Protein AF-A0A954RUK2-F1 (afdb_monomer)

Sequence (134 aa):
MANSQADAALAVLARRFAQWRSTRVRGERIPTSLWSEAAVLARELGVCRVAQVLRLDYYKLKRLAAEARPPRSNASQEPSSPSPHFIELPPPSAPSRQQVVVELENAIGDKLRIQVSGQTLDVESLAAKFWGRE

Solvent-accessible surface area (backbone atoms only — not comparable to full-atom values): 8624 Å² total; per-residue (Å²): 118,71,68,60,58,55,49,52,49,48,54,53,50,38,51,53,52,50,53,49,66,72,72,53,61,92,86,64,74,82,56,67,67,62,51,52,56,49,19,56,50,19,71,77,69,34,48,68,57,46,20,62,73,60,72,48,62,53,68,63,45,48,49,47,35,60,65,71,45,76,79,71,92,68,79,94,79,78,91,70,75,76,75,83,78,83,75,90,70,77,77,80,83,66,78,82,64,56,66,49,73,50,77,48,73,49,99,88,68,55,74,48,77,48,80,44,69,75,67,92,75,66,62,65,66,52,48,52,56,65,73,64,68,125

Mean predicted aligned error: 17.79 Å

Nearest PDB structures (foldseek):
  8yt8-assembly1_B  TM=3.433E-01  e=2.500E+00  Mus musculus
  9c3c-assembly1_b  TM=3.374E-01  e=2.823E+00  Oryctolagus cuniculus
  4oy2-assembly1_A  TM=2.255E-01  e=6.218E+00  Saccharomyces cerevisiae S288C

Secondary structure (DSSP, 8-state):
-HHHHHHHHHHHHHHHHHHHHHHSPTTPPPPHHHHHHHHHHHHHH-HHHHHHHHT--HHHHHHHHHHTSPPPS--S------------PPPP------EEEEEEE-TT--EEEEEEESS---HHHHHHHHHT--

Foldseek 3Di:
DVVVVLVVLLVVLLVVLVVCVVPDDPPDDDDPVSLLSLLVSCVVVNLVVSCVSNVHDSVSSVVSVVVPPPPPPDDDDDPPPPPPDDDDDDDPPPPPQPWDWDWDADPVGDIDIDIDTPDDDDVVVVVCVVVPDD

pLDDT: mean 80.15, std 15.52, range [38.06, 95.75]

Radius of gyration: 27.79 Å; Cα contacts (8 Å, |Δi|>4): 89; chains: 1; bounding box: 66×50×53 Å

Structure (mmCIF, N/CA/C/O backbone):
data_AF-A0A954RUK2-F1
#
_entry.id   AF-A0A954RUK2-F1
#
loop_
_atom_site.group_PDB
_atom_site.id
_atom_site.type_symbol
_atom_site.label_atom_id
_atom_site.label_alt_id
_atom_site.label_comp_id
_atom_site.label_asym_id
_atom_site.label_entity_id
_atom_site.label_seq_id
_atom_site.pdbx_PDB_ins_code
_atom_site.Cartn_x
_atom_site.Cartn_y
_atom_site.Cartn_z
_atom_site.occupancy
_atom_site.B_iso_or_equiv
_atom_site.auth_seq_id
_atom_site.auth_comp_id
_atom_site.auth_asym_id
_atom_site.auth_atom_id
_atom_site.pdbx_PDB_model_num
ATOM 1 N N . MET A 1 1 ? -15.311 5.493 -7.190 1.00 51.75 1 MET A N 1
ATOM 2 C CA . MET A 1 1 ? -15.027 5.386 -8.641 1.00 51.75 1 MET A CA 1
ATOM 3 C C . MET A 1 1 ? -13.539 5.555 -8.981 1.00 51.75 1 MET A C 1
ATOM 5 O O . MET A 1 1 ? -13.075 4.851 -9.863 1.00 51.75 1 MET A O 1
ATOM 9 N N . ALA A 1 2 ? -12.759 6.381 -8.265 1.00 59.97 2 ALA A N 1
ATOM 10 C CA . ALA A 1 2 ? -11.322 6.574 -8.543 1.00 59.97 2 ALA A CA 1
ATOM 11 C C . ALA A 1 2 ? -10.452 5.297 -8.447 1.00 59.97 2 ALA A C 1
ATOM 13 O O . ALA A 1 2 ? -9.530 5.113 -9.236 1.00 59.97 2 ALA A O 1
ATOM 14 N N . ASN A 1 3 ? -10.779 4.375 -7.534 1.00 65.38 3 ASN A N 1
ATOM 15 C CA . ASN A 1 3 ? -9.957 3.180 -7.307 1.00 65.38 3 ASN A CA 1
ATOM 16 C C . ASN A 1 3 ? -9.997 2.178 -8.480 1.00 65.38 3 ASN A C 1
ATOM 18 O O . ASN A 1 3 ? -9.034 1.453 -8.696 1.00 65.38 3 ASN A O 1
ATOM 22 N N . SER A 1 4 ? -11.083 2.156 -9.263 1.00 76.31 4 SER A N 1
ATOM 23 C CA . SER A 1 4 ? -11.253 1.240 -10.403 1.00 76.31 4 SER A CA 1
ATOM 24 C C . SER A 1 4 ? -10.390 1.628 -11.607 1.00 76.31 4 SER A C 1
ATOM 26 O O . SER A 1 4 ? -9.879 0.754 -12.301 1.00 76.31 4 SER A O 1
ATOM 28 N N . GLN A 1 5 ? -10.182 2.929 -11.834 1.00 82.50 5 GLN A N 1
ATOM 29 C CA . GLN A 1 5 ? -9.345 3.412 -12.935 1.00 82.50 5 GLN A CA 1
ATOM 30 C C . GLN A 1 5 ? -7.855 3.210 -12.643 1.00 82.50 5 GLN A C 1
ATOM 32 O O . GLN A 1 5 ? -7.101 2.783 -13.517 1.00 82.50 5 GLN A O 1
ATOM 37 N N . ALA A 1 6 ? -7.439 3.460 -11.399 1.00 85.81 6 ALA A N 1
ATOM 38 C CA . ALA A 1 6 ? -6.076 3.185 -10.959 1.00 85.81 6 ALA A CA 1
ATOM 39 C C . ALA A 1 6 ? -5.764 1.675 -11.006 1.00 85.81 6 ALA A C 1
ATOM 41 O O . ALA A 1 6 ? -4.667 1.284 -11.403 1.00 85.81 6 ALA A O 1
ATOM 42 N N . ASP A 1 7 ? -6.738 0.817 -10.687 1.00 88.69 7 ASP A N 1
ATOM 43 C CA . ASP A 1 7 ? -6.600 -0.639 -10.812 1.00 88.69 7 ASP A CA 1
ATOM 44 C C . ASP A 1 7 ? -6.421 -1.096 -12.269 1.00 88.69 7 ASP A C 1
ATOM 46 O O . ASP A 1 7 ? -5.504 -1.860 -12.580 1.00 88.69 7 ASP A O 1
ATOM 50 N N . ALA A 1 8 ? -7.222 -0.551 -13.190 1.00 92.00 8 ALA A N 1
ATOM 51 C CA . ALA A 1 8 ? -7.065 -0.802 -14.620 1.00 92.00 8 ALA A CA 1
ATOM 52 C C . ALA A 1 8 ? -5.687 -0.341 -15.133 1.00 92.00 8 ALA A C 1
ATOM 54 O O . ALA A 1 8 ? -5.020 -1.069 -15.873 1.00 92.00 8 ALA A O 1
ATOM 55 N N . ALA A 1 9 ? -5.216 0.830 -14.692 1.00 92.62 9 ALA A N 1
ATOM 56 C CA . ALA A 1 9 ? -3.883 1.329 -15.020 1.00 92.62 9 ALA A CA 1
ATOM 57 C C . ALA A 1 9 ? -2.769 0.413 -14.475 1.00 92.62 9 ALA A C 1
ATOM 59 O O . ALA A 1 9 ? -1.797 0.135 -15.183 1.00 92.62 9 ALA A O 1
ATOM 60 N N . LEU A 1 10 ? -2.930 -0.130 -13.263 1.00 94.69 10 LEU A N 1
ATOM 61 C CA . LEU A 1 10 ? -2.004 -1.107 -12.688 1.00 94.69 10 LEU A CA 1
ATOM 62 C C . LEU A 1 10 ? -1.961 -2.407 -13.500 1.00 94.69 10 LEU A C 1
ATOM 64 O O . LEU A 1 10 ? -0.873 -2.932 -13.748 1.00 94.69 10 LEU A O 1
ATOM 68 N N . ALA A 1 11 ? -3.109 -2.904 -13.966 1.00 94.31 11 ALA A N 1
ATOM 69 C CA . ALA A 1 11 ? -3.174 -4.089 -14.818 1.00 94.31 11 ALA A CA 1
ATOM 70 C C . ALA A 1 11 ? -2.469 -3.873 -16.171 1.00 94.31 11 ALA A C 1
ATOM 72 O O . ALA A 1 11 ? -1.730 -4.744 -16.642 1.00 94.31 11 ALA A O 1
ATOM 73 N N . VAL A 1 12 ? -2.640 -2.69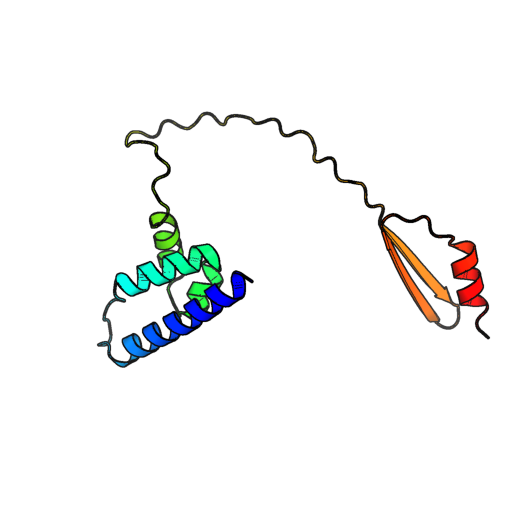7 -16.786 1.00 95.38 12 VAL A N 1
ATOM 74 C CA . VAL A 1 12 ? -1.934 -2.326 -18.025 1.00 95.38 12 VAL A CA 1
ATOM 75 C C . VAL A 1 12 ? -0.425 -2.249 -17.791 1.00 95.38 12 VAL A C 1
ATOM 77 O O . VAL A 1 12 ? 0.350 -2.816 -18.569 1.00 95.38 12 VAL A O 1
ATOM 80 N N . LEU A 1 13 ? 0.009 -1.610 -16.702 1.00 95.38 13 LEU A N 1
ATOM 81 C CA . LEU A 1 13 ? 1.427 -1.513 -16.368 1.00 95.38 13 LEU A CA 1
ATOM 82 C C . LEU A 1 13 ? 2.034 -2.897 -16.086 1.00 95.38 13 LEU A C 1
ATOM 84 O O . LEU A 1 13 ? 3.135 -3.189 -16.552 1.00 95.38 13 LEU A O 1
ATOM 88 N N . ALA A 1 14 ? 1.301 -3.793 -15.419 1.00 94.62 14 ALA A N 1
ATOM 89 C CA . ALA A 1 14 ? 1.728 -5.174 -15.197 1.00 94.62 14 ALA A CA 1
ATOM 90 C C . ALA A 1 14 ? 1.990 -5.923 -16.513 1.00 94.62 14 ALA A C 1
ATOM 92 O O . ALA A 1 14 ? 3.009 -6.609 -16.634 1.00 94.62 14 ALA A O 1
ATOM 93 N N . ARG A 1 15 ? 1.136 -5.736 -17.532 1.00 95.38 15 ARG A N 1
ATOM 94 C CA . ARG A 1 15 ? 1.353 -6.303 -18.876 1.00 95.38 15 ARG A CA 1
ATOM 95 C C . ARG A 1 15 ? 2.609 -5.743 -19.540 1.00 95.38 15 ARG A C 1
ATOM 97 O O . ARG A 1 15 ? 3.390 -6.517 -20.085 1.00 95.38 15 ARG A O 1
ATOM 104 N N . ARG A 1 16 ? 2.858 -4.432 -19.448 1.00 94.25 16 ARG A N 1
ATOM 105 C CA . ARG A 1 16 ? 4.097 -3.818 -19.973 1.00 94.25 16 ARG A CA 1
ATOM 106 C C . ARG A 1 16 ? 5.345 -4.380 -19.294 1.00 94.25 16 ARG A C 1
ATOM 108 O O . ARG A 1 16 ? 6.322 -4.699 -19.966 1.00 94.25 16 ARG A O 1
ATOM 115 N N . PHE A 1 17 ? 5.295 -4.566 -17.976 1.00 95.12 17 PHE A N 1
ATOM 116 C CA . PHE A 1 17 ? 6.368 -5.214 -17.224 1.00 95.12 17 PHE A CA 1
ATOM 117 C C . PHE A 1 17 ? 6.588 -6.667 -17.651 1.00 95.12 17 PHE A C 1
ATOM 119 O O . PHE A 1 17 ? 7.735 -7.096 -17.760 1.00 95.12 17 PHE A O 1
ATOM 126 N N . ALA A 1 18 ? 5.517 -7.428 -17.886 1.00 93.81 18 ALA A N 1
ATOM 127 C CA . ALA A 1 18 ? 5.610 -8.799 -18.383 1.00 93.81 18 ALA A CA 1
ATOM 128 C C . ALA A 1 18 ? 6.242 -8.845 -19.783 1.00 93.81 18 ALA A C 1
ATOM 130 O O . ALA A 1 18 ? 7.184 -9.607 -19.993 1.00 93.81 18 ALA A O 1
ATO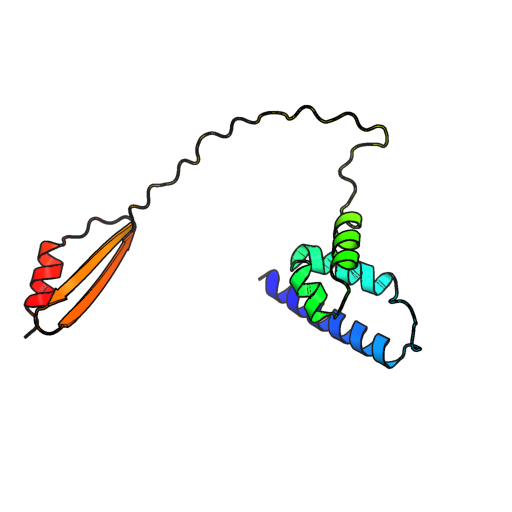M 131 N N . GLN A 1 19 ? 5.802 -7.969 -20.691 1.00 94.25 19 GLN A N 1
ATOM 132 C CA . GLN A 1 19 ? 6.357 -7.856 -22.039 1.00 94.25 19 GLN A CA 1
ATOM 133 C C . GLN A 1 19 ? 7.853 -7.533 -22.002 1.00 94.25 19 GLN A C 1
ATOM 135 O O . GLN A 1 19 ? 8.651 -8.258 -22.589 1.00 94.25 19 GLN A O 1
ATOM 140 N N . TRP A 1 20 ? 8.252 -6.504 -21.248 1.00 93.69 20 TRP A N 1
ATOM 141 C CA . TRP A 1 20 ? 9.664 -6.146 -21.102 1.00 93.69 20 TRP A CA 1
ATOM 142 C C . TRP A 1 20 ? 10.485 -7.294 -20.498 1.00 93.69 20 TRP A C 1
ATOM 144 O O . TRP A 1 20 ? 11.575 -7.598 -20.973 1.00 93.69 20 TRP A O 1
ATOM 154 N N . ARG A 1 21 ? 9.962 -7.995 -19.482 1.00 92.94 21 ARG A N 1
ATOM 155 C CA . ARG A 1 21 ? 10.653 -9.158 -18.899 1.00 92.94 21 ARG A CA 1
ATOM 156 C C . ARG A 1 21 ? 10.801 -10.329 -19.869 1.00 92.94 21 ARG A C 1
ATOM 158 O O . ARG A 1 21 ? 11.731 -11.108 -19.676 1.00 92.94 21 ARG A O 1
ATOM 165 N N . SER A 1 22 ? 9.914 -10.448 -20.856 1.00 92.12 22 SER A N 1
ATOM 166 C CA . SER A 1 22 ? 9.983 -11.471 -21.902 1.00 92.12 22 SER A CA 1
ATOM 167 C C . SER A 1 22 ? 11.011 -11.145 -22.983 1.00 92.12 22 SER A C 1
ATOM 169 O O . SER A 1 22 ? 11.549 -12.067 -23.585 1.00 92.12 22 SER A O 1
ATOM 171 N N . THR A 1 23 ? 11.264 -9.862 -23.254 1.00 91.06 23 THR A N 1
ATOM 172 C CA . THR A 1 23 ? 12.168 -9.425 -24.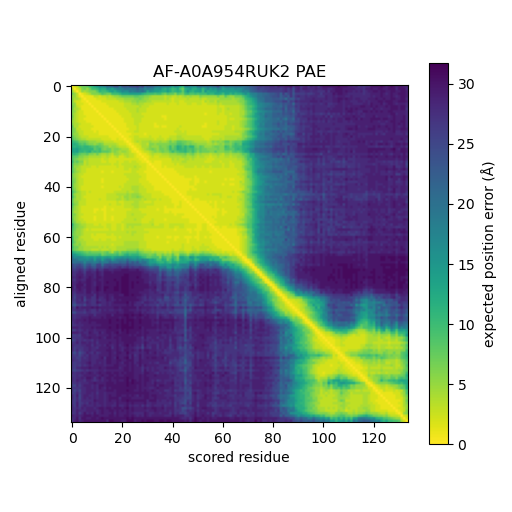333 1.00 91.06 23 THR A CA 1
ATOM 173 C C . THR A 1 23 ? 13.552 -9.003 -23.844 1.00 91.06 23 THR A C 1
ATOM 175 O O . THR A 1 23 ? 14.450 -8.828 -24.660 1.00 91.06 23 THR A O 1
ATOM 178 N N . ARG A 1 24 ? 13.734 -8.802 -22.533 1.00 88.81 24 ARG A N 1
ATOM 179 C CA . ARG A 1 24 ? 15.007 -8.355 -21.950 1.00 88.81 24 ARG A CA 1
ATOM 180 C C . ARG A 1 24 ? 16.084 -9.435 -21.963 1.00 88.81 24 ARG A C 1
ATOM 182 O O . ARG A 1 24 ? 15.802 -10.629 -21.829 1.00 88.81 24 ARG A O 1
ATOM 189 N N . VAL A 1 25 ? 17.335 -8.991 -21.943 1.00 89.88 25 VAL A N 1
ATOM 190 C CA . VAL A 1 25 ? 18.478 -9.862 -21.647 1.00 89.88 25 VAL A CA 1
ATOM 191 C C . VAL A 1 25 ? 18.553 -10.115 -20.134 1.00 89.88 25 VAL A C 1
ATOM 193 O O . VAL A 1 25 ? 18.190 -9.267 -19.310 1.00 89.88 25 VAL A O 1
ATOM 196 N N . ARG A 1 26 ? 19.002 -11.309 -19.718 1.00 83.69 26 ARG A N 1
ATOM 197 C CA . ARG A 1 26 ? 19.201 -11.600 -18.287 1.00 83.69 26 ARG A CA 1
ATOM 198 C C . ARG A 1 26 ? 20.179 -10.589 -17.677 1.00 83.69 26 ARG A C 1
ATOM 200 O O . ARG A 1 26 ? 21.264 -10.382 -18.200 1.00 83.69 26 ARG A O 1
ATOM 207 N N . GLY A 1 27 ? 19.785 -9.990 -16.554 1.00 80.19 27 GLY A N 1
ATOM 208 C CA . GLY A 1 27 ? 20.572 -8.966 -15.855 1.00 80.19 27 GLY A CA 1
ATOM 209 C C . GLY A 1 27 ? 20.285 -7.528 -16.297 1.00 80.19 27 GLY A C 1
ATOM 210 O O . GLY A 1 27 ? 20.739 -6.596 -15.637 1.00 80.19 27 GLY A O 1
ATOM 211 N N . GLU A 1 28 ? 19.485 -7.324 -17.346 1.00 87.44 28 GLU A N 1
ATOM 212 C CA . GLU A 1 28 ? 19.123 -5.984 -17.802 1.00 87.44 28 GLU A CA 1
ATOM 213 C C . GLU A 1 28 ? 18.282 -5.243 -16.751 1.00 87.44 28 GLU A C 1
ATOM 215 O O . GLU A 1 28 ? 17.308 -5.764 -16.181 1.00 87.44 28 GLU A O 1
ATOM 220 N N . ARG A 1 29 ? 18.685 -4.001 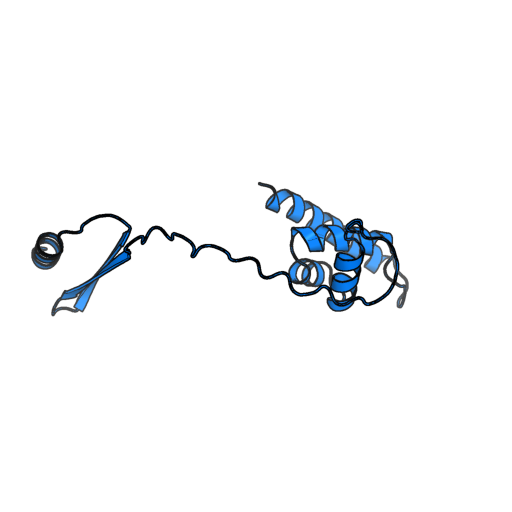-16.468 1.00 87.94 29 ARG A N 1
ATOM 221 C CA . ARG A 1 29 ? 18.034 -3.148 -15.475 1.00 87.94 29 ARG A CA 1
ATOM 222 C C . ARG A 1 29 ? 16.672 -2.692 -15.991 1.00 87.94 29 ARG A C 1
ATOM 224 O O . ARG A 1 29 ? 16.528 -2.323 -17.147 1.00 87.94 29 ARG A O 1
ATOM 231 N N . ILE A 1 30 ? 15.685 -2.661 -15.095 1.00 89.81 30 ILE A N 1
ATOM 232 C CA . ILE A 1 30 ? 14.345 -2.143 -15.405 1.00 89.81 30 ILE A CA 1
ATOM 233 C C . ILE A 1 30 ? 14.454 -0.682 -15.891 1.00 89.81 30 ILE A C 1
ATOM 235 O O . ILE A 1 30 ? 15.035 0.132 -15.157 1.00 89.81 30 ILE A O 1
ATOM 239 N N . PRO A 1 31 ? 13.869 -0.351 -17.060 1.00 90.69 31 PRO A N 1
ATOM 240 C CA . PRO A 1 31 ? 13.822 0.997 -17.608 1.00 90.69 31 PRO A CA 1
ATOM 241 C C . PRO A 1 31 ? 13.277 2.030 -16.624 1.00 90.69 31 PRO A C 1
ATOM 243 O O . PRO A 1 31 ? 12.336 1.769 -15.871 1.00 90.69 31 PRO A O 1
ATOM 246 N N . THR A 1 32 ? 13.843 3.234 -16.660 1.00 89.25 32 THR A N 1
ATOM 247 C CA . THR A 1 32 ? 13.441 4.339 -15.779 1.00 89.25 32 THR A CA 1
ATOM 248 C C . THR A 1 32 ? 11.985 4.751 -16.002 1.00 89.25 32 THR A C 1
ATOM 250 O O . THR A 1 32 ? 11.293 5.047 -15.035 1.00 89.25 32 THR A O 1
ATOM 253 N N . SER A 1 33 ? 11.485 4.694 -17.241 1.00 90.12 33 SER A N 1
ATOM 254 C CA . SER A 1 33 ? 10.083 4.994 -17.573 1.00 90.12 33 SER A CA 1
ATOM 255 C C . SER A 1 33 ? 9.099 4.098 -16.815 1.00 90.12 33 SER A C 1
ATOM 257 O O . SER A 1 33 ? 8.177 4.599 -16.175 1.00 90.12 33 SER A O 1
ATOM 259 N N . LEU A 1 34 ? 9.350 2.785 -16.798 1.00 93.56 34 LEU A N 1
ATOM 260 C CA . LEU A 1 34 ? 8.531 1.813 -16.070 1.00 93.56 34 LEU A CA 1
ATOM 261 C C . LEU A 1 34 ? 8.572 2.035 -14.553 1.00 93.56 34 LEU A C 1
ATOM 263 O O . LEU A 1 34 ? 7.565 1.854 -13.867 1.00 93.56 34 LEU A O 1
ATOM 267 N N . TRP A 1 35 ? 9.728 2.439 -14.023 1.00 93.75 35 TRP A N 1
ATOM 268 C CA . TRP A 1 35 ? 9.860 2.818 -12.617 1.00 93.75 35 TRP A CA 1
ATOM 269 C C . TRP A 1 35 ? 9.061 4.075 -12.272 1.00 93.75 35 TRP A C 1
ATOM 271 O O . TRP A 1 35 ? 8.411 4.096 -11.229 1.00 93.75 35 TRP A O 1
ATOM 281 N N . SER A 1 36 ? 9.081 5.091 -13.135 1.00 91.81 36 SER A N 1
ATOM 282 C CA . SER A 1 36 ? 8.320 6.327 -12.937 1.00 91.81 36 SER A CA 1
ATOM 283 C C . SER A 1 36 ? 6.812 6.073 -12.953 1.00 91.81 36 SER A C 1
ATOM 285 O O . SER A 1 36 ? 6.115 6.525 -12.047 1.00 91.81 36 SER A O 1
ATOM 287 N N . GLU A 1 37 ? 6.305 5.293 -13.914 1.00 93.12 37 GLU A N 1
ATOM 288 C CA . GLU A 1 37 ? 4.883 4.914 -13.956 1.00 93.12 37 GLU A CA 1
ATOM 289 C C . GLU A 1 37 ? 4.476 4.116 -12.702 1.00 93.12 37 GLU A C 1
ATOM 291 O O . GLU A 1 37 ? 3.443 4.390 -12.087 1.00 93.12 37 GLU A O 1
ATOM 296 N N . ALA A 1 38 ? 5.320 3.176 -12.260 1.00 94.38 38 ALA A N 1
ATOM 297 C CA . ALA A 1 38 ? 5.072 2.412 -11.039 1.00 94.38 38 ALA A CA 1
ATOM 298 C C . ALA A 1 38 ? 5.064 3.304 -9.786 1.00 94.38 38 ALA A C 1
ATOM 300 O O . ALA A 1 38 ? 4.254 3.085 -8.888 1.00 94.38 38 ALA A O 1
ATOM 301 N N . ALA A 1 39 ? 5.938 4.312 -9.719 1.00 94.00 39 ALA A N 1
ATOM 302 C CA . ALA A 1 39 ? 6.001 5.254 -8.606 1.00 94.00 39 ALA A CA 1
ATOM 303 C C . ALA A 1 39 ? 4.733 6.119 -8.503 1.00 94.00 39 ALA A C 1
ATOM 305 O O . ALA A 1 39 ? 4.260 6.363 -7.394 1.00 94.00 39 ALA A O 1
ATOM 306 N N . VAL A 1 40 ? 4.150 6.533 -9.636 1.00 92.56 40 VAL A N 1
ATOM 307 C CA . VAL A 1 40 ? 2.870 7.265 -9.665 1.00 92.56 40 VAL A CA 1
ATOM 308 C C . VAL A 1 40 ? 1.743 6.392 -9.116 1.00 92.56 40 VAL A C 1
ATOM 310 O O . VAL A 1 40 ? 1.092 6.779 -8.147 1.00 92.56 40 VAL A O 1
ATOM 313 N N . LEU A 1 41 ? 1.579 5.173 -9.639 1.00 93.31 41 LEU A N 1
ATOM 314 C CA . LEU A 1 41 ? 0.533 4.259 -9.163 1.00 93.31 41 LEU A CA 1
ATOM 315 C C . LEU A 1 41 ? 0.737 3.838 -7.703 1.00 93.31 41 LEU A C 1
ATOM 317 O O . LEU A 1 41 ? -0.231 3.652 -6.970 1.00 93.31 41 LEU A O 1
ATOM 321 N N . ALA A 1 42 ? 1.985 3.721 -7.244 1.00 93.56 42 ALA A N 1
ATOM 322 C CA . ALA A 1 42 ? 2.300 3.407 -5.852 1.00 93.56 42 ALA A CA 1
ATOM 323 C C . ALA A 1 42 ? 1.845 4.503 -4.875 1.00 93.56 42 ALA A C 1
ATOM 325 O O . ALA A 1 42 ? 1.586 4.201 -3.709 1.00 93.56 42 ALA A O 1
ATOM 326 N N . ARG A 1 43 ? 1.722 5.756 -5.330 1.00 88.75 43 ARG A N 1
ATOM 327 C CA . ARG A 1 43 ? 1.171 6.853 -4.521 1.00 88.75 43 ARG A CA 1
ATOM 328 C C . ARG A 1 43 ? -0.346 6.767 -4.385 1.00 88.75 43 ARG A C 1
ATOM 330 O O . ARG A 1 43 ? -0.863 7.142 -3.340 1.00 88.75 43 ARG A O 1
ATOM 337 N N . GLU A 1 44 ? -1.033 6.280 -5.413 1.00 89.88 44 GLU A N 1
ATOM 338 C CA . GLU A 1 44 ? -2.497 6.190 -5.434 1.00 89.88 44 GLU A CA 1
ATOM 339 C C . GLU A 1 44 ? -3.014 4.894 -4.795 1.00 89.88 44 GLU A C 1
ATOM 341 O O . GLU A 1 44 ? -3.956 4.920 -4.010 1.00 89.88 44 GLU A O 1
ATOM 346 N N . LEU A 1 45 ? -2.374 3.760 -5.095 1.00 90.38 45 LEU A N 1
ATOM 347 C CA . LEU A 1 45 ? -2.806 2.418 -4.679 1.00 90.38 45 LEU A CA 1
ATOM 348 C C . LEU A 1 45 ? -2.009 1.851 -3.496 1.00 90.38 45 LEU A C 1
ATOM 350 O O . LEU A 1 45 ? -2.358 0.797 -2.959 1.00 90.38 45 LEU A O 1
ATOM 354 N N . GLY A 1 46 ? -0.921 2.521 -3.116 1.00 92.69 46 GLY A N 1
ATOM 355 C CA . GLY A 1 46 ? 0.004 2.083 -2.079 1.00 92.69 46 GLY A CA 1
ATOM 356 C C . GLY A 1 46 ? 1.177 1.250 -2.608 1.00 92.69 46 GLY A C 1
ATOM 357 O O . GLY A 1 46 ? 1.047 0.379 -3.471 1.00 92.69 46 GLY A O 1
ATOM 358 N N . VAL A 1 47 ? 2.353 1.487 -2.021 1.00 92.88 47 VAL A N 1
ATOM 359 C CA . VAL A 1 47 ? 3.629 0.883 -2.441 1.00 92.88 47 VAL A CA 1
ATOM 360 C C . VAL A 1 47 ? 3.620 -0.642 -2.334 1.00 92.88 47 VAL A C 1
ATOM 362 O O . VAL A 1 47 ? 4.098 -1.316 -3.241 1.00 92.88 47 VAL A O 1
ATOM 365 N N . CYS A 1 48 ? 3.069 -1.199 -1.251 1.00 93.94 48 CYS A N 1
ATOM 366 C CA . CYS A 1 48 ? 3.052 -2.648 -1.026 1.00 93.94 48 CYS A CA 1
ATOM 367 C C . CYS A 1 48 ? 2.300 -3.378 -2.149 1.00 93.94 48 CYS A C 1
ATOM 369 O O . CYS A 1 48 ? 2.837 -4.294 -2.773 1.00 93.94 48 CYS A O 1
ATOM 371 N N . ARG A 1 49 ? 1.092 -2.900 -2.469 1.00 93.94 49 ARG A N 1
ATOM 372 C CA . ARG A 1 49 ? 0.233 -3.483 -3.501 1.00 93.94 49 ARG A CA 1
ATOM 373 C C . ARG A 1 49 ? 0.905 -3.449 -4.872 1.00 93.94 49 ARG A C 1
ATOM 375 O O . ARG A 1 49 ? 0.980 -4.470 -5.551 1.00 93.94 49 ARG A O 1
ATOM 382 N N . VAL A 1 50 ? 1.445 -2.294 -5.256 1.00 95.50 50 VAL A N 1
ATOM 383 C CA . VAL A 1 50 ? 2.109 -2.122 -6.556 1.00 95.50 50 VAL A CA 1
ATOM 384 C C . VAL A 1 50 ? 3.393 -2.949 -6.647 1.00 95.50 50 VAL A C 1
ATOM 386 O O . VAL A 1 50 ? 3.625 -3.599 -7.666 1.00 95.50 50 VAL A O 1
ATOM 389 N N . ALA A 1 51 ? 4.198 -3.007 -5.580 1.00 95.75 51 ALA A N 1
ATOM 390 C CA . ALA A 1 51 ? 5.403 -3.836 -5.542 1.00 95.75 51 ALA A CA 1
ATOM 391 C C . ALA A 1 51 ? 5.082 -5.327 -5.724 1.00 95.75 51 ALA A C 1
ATOM 393 O O . ALA A 1 51 ? 5.763 -6.012 -6.491 1.00 95.75 51 ALA A O 1
ATOM 394 N N . GLN A 1 52 ? 4.025 -5.821 -5.072 1.00 95.19 52 GLN A N 1
ATOM 395 C CA . GLN A 1 52 ? 3.598 -7.215 -5.194 1.00 95.19 52 GLN A CA 1
ATOM 396 C C . GLN A 1 52 ? 3.092 -7.547 -6.600 1.00 95.19 52 GLN A C 1
ATOM 398 O O . GLN A 1 52 ? 3.555 -8.522 -7.194 1.00 95.19 52 GLN A O 1
ATOM 403 N N . VAL A 1 53 ? 2.193 -6.725 -7.152 1.00 94.38 53 VAL A N 1
ATOM 404 C CA . VAL A 1 53 ? 1.599 -6.959 -8.479 1.00 94.38 53 VAL A CA 1
ATOM 405 C C . VAL A 1 53 ? 2.654 -6.875 -9.582 1.00 94.38 53 VAL A C 1
ATOM 407 O O . VAL A 1 53 ? 2.718 -7.744 -10.449 1.00 94.38 53 VAL A O 1
ATOM 410 N N . LEU A 1 54 ? 3.534 -5.871 -9.532 1.00 94.44 54 LEU A N 1
ATOM 411 C CA . LEU A 1 54 ? 4.563 -5.671 -10.556 1.00 94.44 54 LEU A CA 1
ATOM 412 C C . LEU A 1 54 ? 5.832 -6.503 -10.319 1.00 94.44 54 LEU A C 1
ATOM 414 O O . LEU A 1 54 ? 6.720 -6.491 -11.177 1.00 94.44 54 LEU A O 1
ATOM 418 N N . ARG A 1 55 ? 5.932 -7.239 -9.199 1.00 93.88 55 ARG A N 1
ATOM 419 C CA . ARG A 1 55 ? 7.122 -8.000 -8.761 1.00 93.88 55 ARG A CA 1
ATOM 420 C C . ARG A 1 55 ? 8.379 -7.123 -8.723 1.00 93.88 55 ARG A C 1
ATOM 422 O O . ARG A 1 55 ? 9.387 -7.417 -9.372 1.00 93.88 55 ARG A O 1
ATOM 429 N N . LEU A 1 56 ? 8.274 -5.999 -8.022 1.00 93.81 56 LEU A N 1
ATOM 430 C CA . LEU A 1 56 ? 9.341 -5.014 -7.857 1.00 93.81 56 LEU A CA 1
ATOM 431 C C . LEU A 1 56 ? 9.930 -5.073 -6.453 1.00 93.81 56 LEU A C 1
ATOM 433 O O . LEU A 1 56 ? 9.265 -5.480 -5.504 1.00 93.81 56 LEU A O 1
ATOM 437 N N . ASP A 1 57 ? 11.171 -4.610 -6.328 1.00 93.19 57 ASP A N 1
ATOM 438 C CA . ASP A 1 57 ? 11.765 -4.367 -5.019 1.00 93.19 57 ASP A CA 1
ATOM 439 C C . ASP A 1 57 ? 10.996 -3.254 -4.293 1.00 93.19 57 ASP A C 1
ATOM 441 O O . ASP A 1 57 ? 10.875 -2.127 -4.789 1.00 93.19 57 ASP A O 1
ATOM 445 N N . TYR A 1 58 ? 10.467 -3.594 -3.119 1.00 93.88 58 TYR A N 1
ATOM 446 C CA . TYR A 1 58 ? 9.618 -2.708 -2.332 1.00 93.88 58 TYR A CA 1
ATOM 447 C C . TYR A 1 58 ? 10.351 -1.432 -1.911 1.00 93.88 58 TYR A C 1
ATOM 449 O O . TYR A 1 58 ? 9.803 -0.338 -2.042 1.00 93.88 58 TYR A O 1
ATOM 457 N N . TYR A 1 59 ? 11.590 -1.546 -1.426 1.00 93.38 59 TYR A N 1
ATOM 458 C CA . TYR A 1 59 ? 12.336 -0.406 -0.892 1.00 93.38 59 TYR A CA 1
ATOM 459 C C . TYR A 1 59 ? 12.729 0.582 -1.987 1.00 93.38 59 TYR A C 1
ATOM 461 O O . TYR A 1 59 ? 12.605 1.795 -1.808 1.00 93.38 59 TYR A O 1
ATOM 469 N N . LYS A 1 60 ? 13.129 0.075 -3.153 1.00 92.69 60 LYS A N 1
ATOM 470 C CA . LYS A 1 60 ? 13.418 0.887 -4.331 1.00 92.69 60 LYS A CA 1
ATOM 471 C C . LYS A 1 60 ? 12.171 1.599 -4.842 1.00 92.69 60 LYS A C 1
ATOM 473 O O . LYS A 1 60 ? 12.246 2.793 -5.124 1.00 92.69 60 LYS A O 1
ATOM 478 N N . LEU A 1 61 ? 11.028 0.908 -4.907 1.00 94.25 61 LEU A N 1
ATOM 479 C CA . LEU A 1 61 ? 9.757 1.532 -5.282 1.00 94.25 61 LEU A CA 1
ATOM 480 C C . LEU A 1 61 ? 9.341 2.606 -4.271 1.00 94.25 61 LEU A C 1
ATOM 482 O O . LEU A 1 61 ? 8.945 3.697 -4.668 1.00 94.25 61 LEU A O 1
ATOM 486 N N . LYS A 1 62 ? 9.473 2.317 -2.970 1.00 92.19 62 LYS A N 1
ATOM 487 C CA . LYS A 1 62 ? 9.172 3.259 -1.885 1.00 92.19 62 LYS A CA 1
ATOM 488 C C . LYS A 1 62 ? 9.992 4.540 -2.019 1.00 92.19 62 LYS A C 1
ATOM 490 O O . LYS A 1 62 ? 9.437 5.626 -1.874 1.00 92.19 62 LYS A O 1
ATOM 495 N N . ARG A 1 63 ? 11.294 4.416 -2.298 1.00 92.69 63 ARG A N 1
ATOM 496 C CA . ARG A 1 63 ? 12.187 5.567 -2.473 1.00 92.69 63 ARG A CA 1
ATOM 497 C C . ARG A 1 63 ? 11.775 6.406 -3.682 1.00 92.69 63 ARG A C 1
ATOM 499 O O . ARG A 1 63 ? 11.524 7.593 -3.523 1.00 92.69 63 ARG A O 1
ATOM 506 N N . LEU A 1 64 ? 11.564 5.769 -4.832 1.00 90.44 64 LEU A N 1
ATOM 507 C CA . LEU A 1 64 ? 11.142 6.454 -6.057 1.00 90.44 64 LEU A CA 1
ATOM 508 C C . LEU A 1 64 ? 9.776 7.141 -5.913 1.00 90.44 64 LEU A C 1
ATOM 510 O O . LEU A 1 64 ? 9.595 8.253 -6.394 1.00 90.44 64 LEU A O 1
ATOM 514 N N . ALA A 1 65 ? 8.821 6.521 -5.216 1.00 90.50 65 ALA A N 1
ATOM 515 C CA . ALA A 1 65 ? 7.522 7.132 -4.930 1.00 90.50 65 ALA A CA 1
ATOM 516 C C . ALA A 1 65 ? 7.630 8.353 -3.997 1.00 90.50 65 ALA A C 1
ATOM 518 O O . ALA A 1 65 ? 6.823 9.278 -4.104 1.00 90.50 65 ALA A O 1
ATOM 519 N N . ALA A 1 66 ? 8.621 8.371 -3.098 1.00 87.50 66 ALA A N 1
ATOM 520 C CA . ALA A 1 66 ? 8.917 9.520 -2.247 1.00 87.50 66 ALA A CA 1
ATOM 521 C C . ALA A 1 66 ? 9.645 10.642 -3.010 1.00 87.50 66 ALA A C 1
ATOM 523 O O . ALA A 1 66 ? 9.329 11.809 -2.799 1.00 87.50 66 ALA A O 1
ATOM 524 N N . GLU A 1 67 ? 10.569 10.292 -3.910 1.00 84.12 67 GLU A N 1
ATOM 525 C CA . GLU A 1 67 ? 11.322 11.225 -4.766 1.00 84.12 67 GLU A CA 1
ATOM 526 C C . GLU A 1 67 ? 10.440 11.862 -5.852 1.00 84.12 67 GLU A C 1
ATOM 528 O O . GLU A 1 67 ? 10.583 13.040 -6.155 1.00 84.12 67 GLU A O 1
ATOM 533 N N . ALA A 1 68 ? 9.468 11.121 -6.394 1.00 73.31 68 ALA A N 1
ATOM 534 C CA . ALA A 1 68 ? 8.477 11.622 -7.352 1.00 73.31 68 ALA A CA 1
ATOM 535 C C . ALA A 1 68 ? 7.415 12.540 -6.714 1.00 73.31 68 ALA A C 1
ATOM 537 O O . ALA A 1 68 ? 6.428 12.919 -7.357 1.00 73.31 68 ALA A O 1
ATOM 538 N N . ARG A 1 69 ? 7.566 12.877 -5.429 1.00 68.56 69 ARG A N 1
ATOM 539 C CA . ARG A 1 69 ? 6.776 13.927 -4.800 1.00 68.56 69 ARG A CA 1
ATOM 540 C C . ARG A 1 69 ? 7.268 15.261 -5.370 1.00 68.56 69 ARG A C 1
ATOM 542 O O . ARG A 1 69 ? 8.471 15.503 -5.319 1.00 68.56 69 ARG A O 1
ATOM 549 N N . PRO A 1 70 ? 6.383 16.138 -5.885 1.00 57.97 70 PRO A N 1
ATOM 550 C CA . PRO A 1 70 ? 6.814 17.482 -6.244 1.00 57.97 70 PRO A CA 1
ATOM 551 C C . PRO A 1 70 ? 7.519 18.099 -5.031 1.00 57.97 70 PRO A C 1
ATOM 553 O O . PRO A 1 70 ? 7.068 17.848 -3.900 1.00 57.97 70 PRO A O 1
ATOM 556 N N . PRO A 1 71 ? 8.616 18.853 -5.234 1.00 49.38 71 PRO A N 1
ATOM 557 C CA . PRO A 1 71 ? 9.240 19.562 -4.136 1.00 49.38 71 PRO A CA 1
ATOM 558 C C . PRO A 1 71 ? 8.129 20.364 -3.474 1.00 49.38 71 PRO A C 1
ATOM 560 O O . PRO A 1 71 ? 7.458 21.175 -4.111 1.00 49.38 71 PRO A O 1
ATOM 563 N N . ARG A 1 72 ? 7.876 20.088 -2.193 1.00 46.59 72 ARG A N 1
ATOM 564 C CA . ARG A 1 72 ? 7.213 21.103 -1.387 1.00 46.59 72 ARG A CA 1
ATOM 565 C C . ARG A 1 72 ? 8.177 22.272 -1.470 1.00 46.59 72 ARG A C 1
ATOM 567 O O . ARG A 1 72 ? 9.332 22.076 -1.102 1.00 46.59 72 ARG A O 1
ATOM 574 N N . SER A 1 73 ? 7.757 23.383 -2.063 1.00 46.84 73 SER A N 1
ATOM 575 C CA . SER A 1 73 ? 8.554 24.599 -2.142 1.00 46.84 73 SER A CA 1
ATOM 576 C C . SER A 1 73 ? 9.146 24.854 -0.767 1.00 46.84 73 SER A C 1
ATOM 578 O O . SER A 1 73 ? 8.414 25.193 0.149 1.00 46.84 73 SER A O 1
ATOM 580 N N . ASN A 1 74 ? 10.427 24.556 -0.621 1.00 39.16 74 ASN A N 1
ATOM 581 C CA . ASN A 1 74 ? 11.310 25.018 0.425 1.00 39.16 74 ASN A CA 1
ATOM 582 C C . ASN A 1 74 ? 12.703 24.783 -0.136 1.00 39.16 74 ASN A C 1
ATOM 584 O O . ASN A 1 74 ? 13.127 23.653 -0.383 1.00 39.16 74 ASN A O 1
ATOM 588 N N . ALA A 1 75 ? 13.311 25.911 -0.473 1.00 39.94 75 ALA A N 1
ATOM 589 C CA . ALA A 1 75 ? 14.612 26.034 -1.073 1.00 39.94 75 ALA A CA 1
ATOM 590 C C . ALA A 1 75 ? 15.674 25.232 -0.309 1.00 39.94 75 ALA A C 1
ATOM 592 O O . ALA A 1 75 ? 15.580 25.001 0.895 1.00 39.94 75 ALA A O 1
ATOM 593 N N . SER A 1 76 ? 16.692 24.825 -1.054 1.00 46.59 76 SER A N 1
ATOM 594 C CA . SER A 1 76 ? 17.967 24.322 -0.566 1.00 46.59 76 SER A CA 1
ATOM 595 C C . SER A 1 76 ? 18.503 25.130 0.624 1.00 46.59 76 SER A C 1
ATOM 597 O O . SER A 1 76 ? 18.601 26.345 0.504 1.00 46.59 76 SER A O 1
ATOM 599 N N . GLN A 1 77 ? 18.926 24.438 1.690 1.00 41.19 77 GLN A N 1
ATOM 600 C CA . GLN A 1 77 ? 20.130 24.661 2.523 1.00 41.19 77 GLN A CA 1
ATOM 601 C C . GLN A 1 77 ? 19.893 24.429 4.029 1.00 41.19 77 GLN A C 1
ATOM 603 O O . GLN A 1 77 ? 19.015 25.021 4.641 1.00 41.19 77 GLN A O 1
ATOM 608 N N . GLU A 1 78 ? 20.766 23.574 4.577 1.00 38.06 78 GLU A N 1
ATOM 609 C CA . GLU A 1 78 ? 21.063 23.273 5.990 1.00 38.06 78 GLU A CA 1
ATOM 610 C C . GLU A 1 78 ? 20.010 22.576 6.884 1.00 38.06 78 GLU A C 1
ATOM 612 O O . GLU A 1 78 ? 18.811 22.843 6.804 1.00 38.06 78 GLU A O 1
ATOM 617 N N . PRO A 1 79 ? 20.449 21.658 7.780 1.00 45.56 79 PRO A N 1
ATOM 618 C CA . PRO A 1 79 ? 19.585 21.012 8.760 1.00 45.56 79 PRO A CA 1
ATOM 619 C C . PRO A 1 79 ? 19.310 21.972 9.924 1.00 45.56 79 PRO A C 1
ATOM 621 O O . PRO A 1 79 ? 19.803 21.787 11.033 1.00 45.56 79 PRO A O 1
ATOM 624 N N . SER A 1 80 ? 18.500 23.004 9.691 1.00 44.38 80 SER A N 1
ATOM 625 C CA . SER A 1 80 ? 17.833 23.675 10.803 1.00 44.38 80 SER A CA 1
ATOM 626 C C . SER A 1 80 ? 16.656 22.795 11.202 1.00 44.38 80 SER A C 1
ATOM 628 O O . SER A 1 80 ? 15.669 22.687 10.472 1.00 44.38 80 SER A O 1
ATOM 630 N N . SER A 1 81 ? 16.805 22.075 12.314 1.00 50.97 81 SER A N 1
ATOM 631 C CA . SER A 1 81 ? 15.709 21.358 12.959 1.00 50.97 81 SER A CA 1
ATOM 632 C C . SER A 1 81 ? 14.478 22.267 12.984 1.00 50.97 81 SER A C 1
ATOM 634 O O . SER A 1 81 ? 14.549 23.325 13.614 1.00 50.97 81 SER A O 1
ATOM 636 N N . PRO A 1 82 ? 13.356 21.917 12.324 1.00 52.38 82 PRO A N 1
ATOM 637 C CA . PRO A 1 82 ? 12.142 22.683 12.520 1.00 52.38 82 PRO A CA 1
ATOM 638 C C . PRO A 1 82 ? 11.805 22.549 14.000 1.00 52.38 82 PRO A C 1
ATOM 640 O O . PRO A 1 82 ? 11.636 21.433 14.502 1.00 52.38 82 PRO A O 1
ATOM 643 N N . SER A 1 83 ? 11.763 23.673 14.714 1.00 60.25 83 SER A N 1
ATOM 644 C CA . SER A 1 83 ? 11.173 23.689 16.043 1.00 60.25 83 SER A CA 1
ATOM 645 C C . SER A 1 83 ? 9.791 23.040 15.912 1.00 60.25 83 SER A C 1
ATOM 647 O O . SER A 1 83 ? 9.020 23.429 15.027 1.00 60.25 83 SER A O 1
ATOM 649 N N . PRO A 1 84 ? 9.487 21.981 16.684 1.00 61.66 84 PRO A N 1
ATOM 650 C CA . PRO A 1 84 ? 8.193 21.336 16.580 1.00 61.66 84 PRO A CA 1
ATOM 651 C C . PRO A 1 84 ? 7.143 22.371 16.977 1.00 61.66 84 PRO A C 1
ATOM 653 O O . PRO A 1 84 ? 7.047 22.768 18.135 1.00 61.66 84 PRO A O 1
ATOM 656 N N . HIS A 1 85 ? 6.394 22.857 15.990 1.00 67.44 85 HIS A N 1
ATOM 657 C CA . HIS A 1 85 ? 5.284 23.760 16.231 1.00 67.44 85 HIS A CA 1
ATOM 658 C C . HIS A 1 85 ? 4.155 22.919 16.818 1.00 67.44 85 HIS A C 1
ATOM 660 O O . HIS A 1 85 ? 3.574 22.073 16.133 1.00 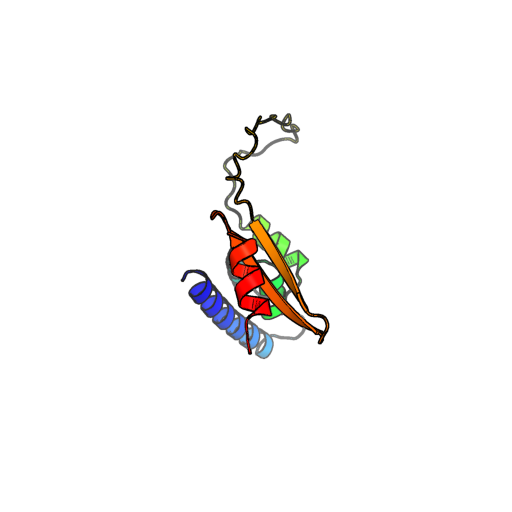67.44 85 HIS A O 1
ATOM 666 N N . PHE A 1 86 ? 3.903 23.100 18.112 1.00 79.25 86 PHE A N 1
ATOM 667 C CA . PHE A 1 86 ? 2.770 22.483 18.780 1.00 79.25 86 PHE A CA 1
ATOM 668 C C . PHE A 1 86 ? 1.492 23.107 18.221 1.00 79.25 86 PHE A C 1
ATOM 670 O O . PHE A 1 86 ? 1.292 24.317 18.307 1.00 79.25 86 PHE A O 1
ATOM 677 N N . ILE A 1 87 ? 0.654 22.278 17.607 1.00 76.88 87 ILE A N 1
ATOM 678 C CA . ILE A 1 87 ? -0.686 22.667 17.182 1.00 76.88 87 ILE A CA 1
ATOM 679 C C . ILE A 1 87 ? -1.637 22.031 18.183 1.00 76.88 87 ILE A C 1
ATOM 681 O O . ILE A 1 87 ? -1.793 20.809 18.202 1.00 76.88 87 ILE A O 1
ATOM 685 N N . GLU A 1 88 ? -2.255 22.862 19.017 1.00 79.94 88 GLU A N 1
ATOM 686 C CA . GLU A 1 88 ? -3.336 22.424 19.888 1.00 79.94 88 GLU A CA 1
ATOM 687 C C . GLU A 1 88 ? -4.558 22.118 19.018 1.00 79.94 88 GLU A C 1
ATOM 689 O O . GLU A 1 88 ? -5.209 23.010 18.472 1.00 79.94 88 GLU A O 1
ATOM 694 N N . LEU A 1 89 ? -4.823 20.829 18.817 1.00 78.50 89 LEU A N 1
ATOM 695 C CA . LEU A 1 89 ? -6.049 20.372 18.185 1.00 78.50 89 LEU A CA 1
ATOM 696 C C . LEU A 1 89 ? -7.111 20.245 19.281 1.00 78.50 89 LEU A C 1
ATOM 698 O O . LEU A 1 89 ? -6.870 19.522 20.252 1.00 78.50 89 LEU A O 1
ATOM 702 N N . PRO A 1 90 ? -8.281 20.894 19.146 1.00 74.25 90 PRO A N 1
ATOM 703 C CA . PRO A 1 90 ? -9.377 20.653 20.070 1.00 74.25 90 PRO A CA 1
ATOM 704 C C . PRO A 1 90 ? -9.721 19.155 20.051 1.00 74.25 90 PRO A C 1
ATOM 706 O O . PRO A 1 90 ? -9.618 18.520 18.992 1.00 74.25 90 PRO A O 1
ATOM 709 N N . PRO A 1 91 ? -10.111 18.566 21.198 1.00 73.12 91 PRO A N 1
ATOM 710 C CA . PRO A 1 91 ? -10.484 17.162 21.240 1.00 73.12 91 PRO A CA 1
ATOM 711 C C . PRO A 1 91 ? -11.567 16.922 20.184 1.00 73.12 91 PRO A C 1
ATOM 713 O O . PRO A 1 91 ? -12.498 17.731 20.088 1.00 73.12 91 PRO A O 1
ATOM 716 N N . PRO A 1 92 ? -11.458 15.858 19.365 1.00 64.94 92 PRO A N 1
ATOM 717 C CA . PRO A 1 92 ? -12.486 15.565 18.387 1.00 64.94 92 PRO A CA 1
ATOM 718 C C . PRO A 1 92 ? -13.808 15.472 19.140 1.00 64.94 92 PRO A C 1
ATOM 720 O O . PRO A 1 92 ? -13.966 14.630 20.025 1.00 64.94 92 PRO A O 1
ATOM 723 N N . SER A 1 93 ? -14.749 16.357 18.810 1.00 62.91 93 SER A N 1
ATOM 724 C CA . SER A 1 93 ? -16.132 16.233 19.248 1.00 62.91 93 SER A CA 1
ATOM 725 C C . SER A 1 93 ? -16.707 15.026 18.519 1.00 62.91 93 SER A C 1
ATOM 727 O O . SER A 1 93 ? -17.368 15.146 17.490 1.00 62.91 93 SER A O 1
ATOM 729 N N . ALA A 1 94 ? -16.358 13.830 18.987 1.00 62.12 94 ALA A N 1
ATOM 730 C CA . ALA A 1 94 ? -17.002 12.624 18.531 1.00 62.12 94 ALA A CA 1
ATOM 731 C C . ALA A 1 94 ? -18.478 12.782 18.906 1.00 62.12 94 ALA A C 1
ATOM 733 O O . ALA A 1 94 ? -18.767 12.975 20.091 1.00 62.12 94 ALA A O 1
ATOM 734 N N . PRO A 1 95 ? -19.432 12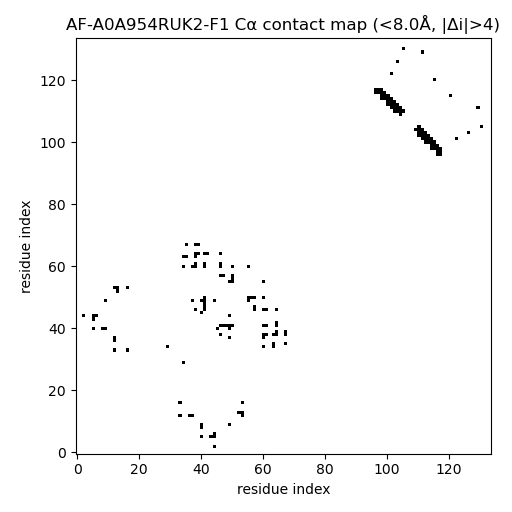.706 17.959 1.00 59.56 95 PRO A N 1
ATOM 735 C CA . PRO A 1 95 ? -20.775 12.361 18.371 1.00 59.56 95 PRO A CA 1
ATOM 736 C C . PRO A 1 95 ? -20.624 11.016 19.074 1.00 59.56 95 PRO A C 1
ATOM 738 O O . PRO A 1 95 ? -20.189 10.038 18.456 1.00 59.56 95 PRO A O 1
ATOM 741 N N . SER A 1 96 ? -20.908 10.976 20.373 1.00 60.41 96 SER A N 1
ATOM 742 C CA . SER A 1 96 ? -21.078 9.735 21.108 1.00 60.41 96 SER A CA 1
ATOM 743 C C . SER A 1 96 ? -22.263 9.018 20.470 1.00 60.41 96 SER A C 1
ATOM 745 O O . SER A 1 96 ? -23.404 9.119 20.907 1.00 60.41 96 SER A O 1
ATOM 747 N N . ARG A 1 97 ? -22.023 8.307 19.365 1.00 61.09 97 ARG A N 1
ATOM 748 C CA . ARG A 1 97 ? -22.965 7.317 18.862 1.00 61.09 97 ARG A CA 1
ATOM 749 C C . ARG A 1 97 ? -22.932 6.205 19.892 1.00 61.09 97 ARG A C 1
ATOM 751 O O . ARG A 1 97 ? -22.139 5.278 19.771 1.00 61.09 97 ARG A O 1
ATOM 758 N N . GLN A 1 98 ? -23.733 6.367 20.946 1.00 65.62 98 GLN A N 1
ATOM 759 C CA . GLN A 1 98 ? -24.002 5.322 21.916 1.00 65.62 98 GLN A CA 1
ATOM 760 C C . GLN A 1 98 ? -24.499 4.127 21.117 1.00 65.62 98 GLN A C 1
ATOM 762 O O . GLN A 1 98 ? -25.579 4.148 20.520 1.00 65.62 98 GLN A O 1
ATOM 767 N N . GLN A 1 99 ? -23.620 3.142 21.023 1.00 70.38 99 GLN A N 1
ATOM 768 C CA . GLN A 1 99 ? -23.899 1.873 20.405 1.00 70.38 99 GLN A CA 1
ATOM 769 C C . GLN A 1 99 ? -24.317 0.945 21.534 1.00 70.38 99 GLN A C 1
ATOM 771 O O . GLN A 1 99 ? -23.521 0.634 22.417 1.00 70.38 99 GLN A O 1
ATOM 776 N N . VAL A 1 100 ? -25.585 0.557 21.527 1.00 79.75 100 VAL A N 1
ATOM 777 C CA . VAL A 1 100 ? -26.149 -0.381 22.490 1.00 79.75 100 VAL A CA 1
ATOM 778 C C . VAL A 1 100 ? -26.163 -1.750 21.829 1.00 79.75 100 VAL A C 1
ATOM 780 O O . VAL A 1 100 ? -26.673 -1.909 20.717 1.00 79.75 100 VAL A O 1
ATOM 783 N N . VAL A 1 101 ? -25.571 -2.733 22.501 1.00 83.88 101 VAL A N 1
ATOM 784 C CA . VAL A 1 101 ? -25.658 -4.141 22.116 1.00 83.88 101 VAL A CA 1
ATOM 785 C C . VAL A 1 101 ? -26.522 -4.837 23.156 1.00 83.88 101 VAL A C 1
ATOM 787 O O . VAL A 1 101 ? -26.223 -4.758 24.344 1.00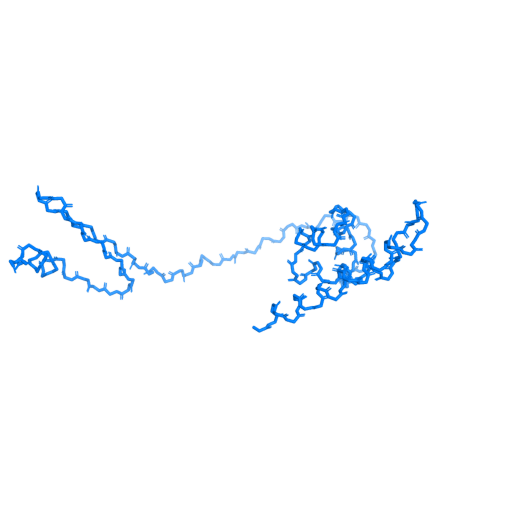 83.88 101 VAL A O 1
ATOM 790 N N . VAL A 1 102 ? -27.592 -5.492 22.708 1.00 84.25 102 VAL A N 1
ATOM 791 C CA . VAL A 1 102 ? -28.453 -6.328 23.551 1.00 84.25 102 VAL A CA 1
ATOM 792 C C . VAL A 1 102 ? -28.297 -7.773 23.108 1.00 84.25 102 VAL A C 1
ATOM 794 O O . VAL A 1 102 ? -28.469 -8.078 21.927 1.00 84.25 102 VAL A O 1
ATOM 797 N N . GLU A 1 103 ? -27.959 -8.643 24.054 1.00 89.00 103 GLU A N 1
ATOM 798 C CA . GLU A 1 103 ? -27.850 -10.089 23.869 1.00 89.00 103 GLU A CA 1
ATOM 799 C C . GLU A 1 103 ? -28.844 -10.774 24.810 1.00 89.00 103 GLU A C 1
ATOM 801 O O . GLU A 1 103 ? -28.836 -10.517 26.012 1.00 89.00 103 GLU A O 1
ATOM 806 N N . LEU A 1 104 ? -29.716 -11.615 24.254 1.00 85.06 104 LEU A N 1
ATOM 807 C CA . LEU A 1 104 ? -30.658 -12.444 24.999 1.00 85.06 104 LEU A CA 1
ATOM 808 C C . LEU A 1 104 ? -30.364 -13.911 24.718 1.00 85.06 104 LEU A C 1
ATOM 810 O O . LEU A 1 104 ? -30.118 -14.286 23.573 1.00 85.06 104 LEU A O 1
ATOM 814 N N . GLU A 1 105 ? -30.429 -14.725 25.763 1.00 87.81 105 GLU A N 1
ATOM 815 C CA . GLU A 1 105 ? -30.295 -16.177 25.707 1.00 87.81 105 GLU A CA 1
ATOM 816 C C . GLU A 1 105 ? -31.435 -16.797 26.527 1.00 87.81 105 GLU A C 1
ATOM 818 O O . GLU A 1 105 ? -31.727 -16.325 27.629 1.00 87.81 105 GLU A O 1
ATOM 823 N N . ASN A 1 106 ? -32.118 -17.814 25.993 1.00 82.06 106 ASN A N 1
ATOM 824 C CA . ASN A 1 106 ? -33.141 -18.556 26.738 1.00 82.06 106 ASN A CA 1
ATOM 825 C C . ASN A 1 106 ? -32.579 -19.864 27.332 1.00 82.06 106 ASN A C 1
ATOM 827 O O . ASN A 1 106 ? -31.510 -20.331 26.949 1.00 82.06 106 ASN A O 1
ATOM 831 N N . ALA A 1 107 ? -33.321 -20.491 28.252 1.00 80.81 107 ALA A N 1
ATOM 832 C CA . ALA A 1 107 ? -32.896 -21.731 28.920 1.00 80.81 107 ALA A CA 1
ATOM 833 C C . ALA A 1 107 ? -3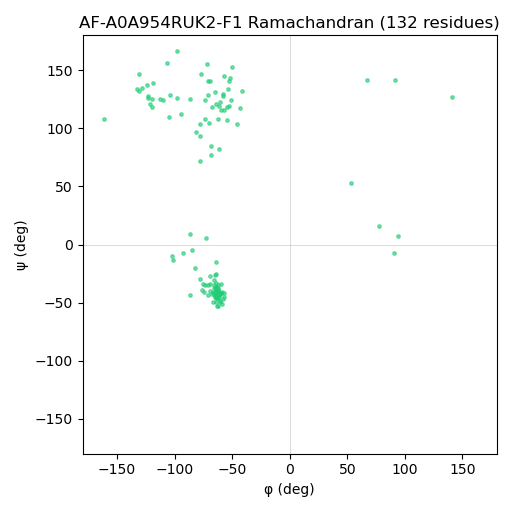2.748 -22.946 27.975 1.00 80.81 107 ALA A C 1
ATOM 835 O O . ALA A 1 107 ? -32.145 -23.947 28.352 1.00 80.81 107 ALA A O 1
ATOM 836 N N . ILE A 1 108 ? -33.297 -22.860 26.758 1.00 81.75 108 ILE A N 1
ATOM 837 C CA . ILE A 1 108 ? -33.229 -23.890 25.709 1.00 81.75 108 ILE A CA 1
ATOM 838 C C . ILE A 1 108 ? -32.023 -23.630 24.773 1.00 81.75 108 ILE A C 1
ATOM 840 O O . ILE A 1 108 ? -31.671 -24.477 23.955 1.00 81.75 108 ILE A O 1
ATOM 844 N N . GLY A 1 109 ? -31.338 -22.490 24.932 1.00 81.00 109 GLY A N 1
ATOM 845 C CA . GLY A 1 109 ? -30.135 -22.107 24.193 1.00 81.00 109 GLY A CA 1
ATOM 846 C C . GLY A 1 109 ? -30.368 -21.238 22.953 1.00 81.00 109 GLY A C 1
ATOM 847 O O . GLY A 1 109 ? -29.413 -20.996 22.214 1.00 81.00 109 GLY A O 1
ATOM 848 N N . ASP A 1 110 ? -31.591 -20.756 22.706 1.00 84.94 110 ASP A N 1
ATOM 849 C CA . ASP A 1 110 ? -31.859 -19.784 21.637 1.00 84.94 110 ASP A CA 1
ATOM 850 C C . ASP A 1 110 ? -31.236 -18.426 21.980 1.00 84.94 110 ASP A C 1
ATOM 852 O O . ASP A 1 110 ? -31.262 -18.004 23.141 1.00 84.94 110 ASP A O 1
ATOM 856 N N . LYS A 1 111 ? -30.673 -17.745 20.974 1.00 87.88 111 LYS A N 1
ATOM 857 C CA . LYS A 1 111 ? -29.907 -16.504 21.146 1.00 87.88 111 LYS A CA 1
ATOM 858 C C . LYS A 1 111 ? -30.361 -15.418 20.182 1.00 87.88 111 LYS A C 1
ATOM 860 O O . LYS A 1 111 ? -30.378 -15.621 18.969 1.00 87.88 111 LYS A O 1
ATOM 865 N N . LEU A 1 112 ? -30.589 -14.219 20.712 1.00 82.75 112 LEU A N 1
ATOM 866 C CA . LEU A 1 112 ? -30.876 -13.011 19.941 1.00 82.75 112 LEU A CA 1
ATOM 867 C C . LEU A 1 112 ? -29.859 -11.921 20.272 1.00 82.75 112 LEU A C 1
ATOM 869 O O . LEU A 1 112 ? -29.698 -11.542 21.428 1.00 82.75 112 LEU A O 1
ATOM 873 N N . ARG A 1 113 ? -29.201 -11.377 19.244 1.00 88.19 113 ARG A N 1
ATOM 874 C CA . ARG A 1 113 ? -28.269 -10.252 19.371 1.00 88.19 113 ARG A CA 1
ATOM 875 C C . ARG A 1 113 ? -28.701 -9.093 18.489 1.00 88.19 113 ARG A C 1
ATOM 877 O O . ARG A 1 113 ? -28.871 -9.261 17.283 1.00 88.19 113 ARG A O 1
ATOM 884 N N . ILE A 1 114 ? -28.817 -7.907 19.079 1.00 84.12 114 ILE A N 1
ATOM 885 C CA . ILE A 1 114 ? -29.212 -6.679 18.385 1.00 84.12 114 ILE A CA 1
ATOM 886 C C . ILE A 1 114 ? -28.201 -5.582 18.686 1.00 84.12 114 ILE A C 1
ATOM 888 O O . ILE A 1 114 ? -27.806 -5.380 19.831 1.00 84.12 114 ILE A O 1
ATOM 892 N N . GLN A 1 115 ? -27.790 -4.863 17.645 1.00 86.38 115 GLN A N 1
ATOM 893 C CA . GLN A 1 115 ? -26.891 -3.723 17.745 1.00 86.38 115 GLN A CA 1
ATOM 894 C C . GLN A 1 115 ? -27.599 -2.477 17.214 1.00 86.38 115 GLN A C 1
ATOM 896 O O . GLN A 1 115 ? -27.972 -2.425 16.043 1.00 86.38 115 GLN A O 1
ATOM 901 N N . VAL A 1 116 ? -27.776 -1.475 18.074 1.00 80.50 116 VAL A N 1
ATOM 902 C CA . VAL A 1 116 ? -28.476 -0.228 17.746 1.00 80.50 116 VAL A CA 1
ATOM 903 C C . VAL A 1 116 ? -27.562 0.955 18.017 1.00 80.50 116 VAL A C 1
ATOM 905 O O . VAL A 1 116 ? -26.874 1.001 19.033 1.00 80.50 116 VAL A O 1
ATOM 908 N N . SER A 1 117 ? -27.563 1.922 17.104 1.00 79.81 117 SER A N 1
ATOM 909 C CA . SER A 1 117 ? -26.773 3.147 17.220 1.00 79.81 117 SER A CA 1
ATOM 910 C C . SER A 1 117 ? -27.699 4.357 17.175 1.00 79.81 117 SER A C 1
ATOM 912 O O . SER A 1 117 ? -28.389 4.563 16.179 1.00 79.81 117 SER A O 1
ATOM 914 N N . GLY A 1 118 ? -27.683 5.175 18.230 1.00 67.19 118 GLY A N 1
ATOM 915 C CA . GLY A 1 118 ? -28.367 6.476 18.250 1.00 67.19 118 GLY A CA 1
ATOM 916 C C . GLY A 1 118 ? -29.889 6.455 18.452 1.00 67.19 118 GLY A C 1
ATOM 917 O O . GLY A 1 118 ? -30.527 7.466 18.182 1.00 67.19 118 GLY A O 1
ATOM 918 N N . GLN A 1 119 ? -30.475 5.345 18.916 1.00 68.50 119 GLN A N 1
ATOM 919 C CA . GLN A 1 119 ? -31.893 5.257 19.298 1.00 68.50 119 GLN A CA 1
ATOM 920 C C . GLN A 1 119 ? -32.042 4.610 20.682 1.00 68.50 119 GLN A C 1
ATOM 922 O O . GLN A 1 119 ? -31.258 3.730 21.040 1.00 68.50 119 GLN A O 1
ATOM 927 N N . THR A 1 120 ? -33.050 5.035 21.448 1.00 70.12 120 THR A N 1
ATOM 928 C CA . THR A 1 120 ? -33.455 4.393 22.707 1.00 70.12 120 THR A CA 1
ATOM 929 C C . THR A 1 120 ? -34.163 3.078 22.397 1.00 70.12 120 THR A C 1
ATOM 931 O O . THR A 1 120 ? -35.137 3.069 21.645 1.00 70.12 120 THR A O 1
ATOM 934 N N . LEU A 1 121 ? -33.677 1.974 22.959 1.00 77.06 121 LEU A N 1
ATOM 935 C CA . LEU A 1 121 ? -34.278 0.657 22.783 1.00 77.06 121 LEU A CA 1
ATOM 936 C C . LEU A 1 121 ? -35.048 0.267 24.046 1.00 77.06 121 LEU A C 1
ATOM 938 O O . LEU A 1 121 ? -34.486 0.307 25.139 1.00 77.06 121 LEU A O 1
ATOM 942 N N . ASP A 1 122 ? -36.308 -0.133 23.886 1.00 83.50 122 ASP A N 1
ATOM 943 C CA . ASP A 1 122 ? -37.097 -0.707 24.974 1.00 83.50 122 ASP A CA 1
ATOM 944 C C . ASP A 1 122 ? -36.742 -2.189 25.144 1.00 83.50 122 ASP A C 1
ATOM 946 O O . ASP A 1 122 ? -37.196 -3.060 24.395 1.00 83.50 122 ASP A O 1
ATOM 950 N N . VAL A 1 123 ? -35.842 -2.460 26.091 1.00 82.81 123 VAL A N 1
ATOM 951 C CA . VAL A 1 123 ? -35.316 -3.810 26.335 1.00 82.81 123 VAL A CA 1
ATOM 952 C C . VAL A 1 123 ? -36.419 -4.735 26.853 1.00 82.81 123 VAL A C 1
ATOM 954 O O . VAL A 1 123 ? -36.443 -5.899 26.469 1.00 82.81 123 VAL A O 1
ATOM 957 N N . GLU A 1 124 ? -37.358 -4.227 27.656 1.00 83.75 124 GLU A N 1
ATOM 958 C CA . GLU A 1 124 ? -38.449 -5.016 28.241 1.00 83.75 124 GLU A CA 1
ATOM 959 C C . GLU A 1 124 ? -39.372 -5.607 27.166 1.00 83.75 124 GLU A C 1
ATOM 961 O O . GLU A 1 124 ? -39.542 -6.827 27.107 1.00 83.75 124 GLU A O 1
ATOM 966 N N . SER A 1 125 ? -39.890 -4.782 26.247 1.00 83.50 125 SER A N 1
ATOM 967 C CA . SER A 1 125 ? -40.734 -5.260 25.143 1.00 83.50 125 SER A CA 1
ATOM 968 C C . SER A 1 125 ? -39.994 -6.224 24.218 1.00 83.50 125 SER A C 1
ATOM 970 O O . SER A 1 125 ? -40.584 -7.182 23.712 1.00 83.50 125 SER A O 1
ATOM 972 N N . LEU A 1 126 ? -38.704 -5.974 23.964 1.00 83.62 126 LEU A N 1
ATOM 973 C CA 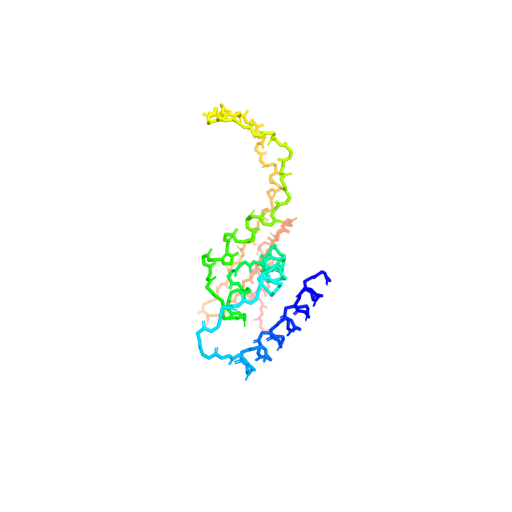. LEU A 1 126 ? -37.878 -6.853 23.136 1.00 83.62 126 LEU A CA 1
ATOM 974 C C . LEU A 1 126 ? -37.767 -8.244 23.768 1.00 83.62 126 LEU A C 1
ATOM 976 O O . LEU A 1 126 ? -37.934 -9.259 23.091 1.00 83.62 126 LEU A O 1
ATOM 980 N N . ALA A 1 127 ? -37.512 -8.272 25.070 1.00 81.81 127 ALA A N 1
ATOM 981 C CA . ALA A 1 127 ? -37.306 -9.489 25.821 1.00 81.81 127 ALA A CA 1
ATOM 982 C C . ALA A 1 127 ? -38.624 -10.272 25.978 1.00 81.81 127 ALA A C 1
ATOM 984 O O . ALA A 1 127 ? -38.671 -11.465 25.680 1.00 81.81 127 ALA A O 1
ATOM 985 N N . ALA A 1 128 ? -39.731 -9.588 26.285 1.00 84.69 128 ALA A N 1
ATOM 986 C CA . ALA A 1 128 ? -41.066 -10.186 26.328 1.00 84.69 128 ALA A CA 1
ATOM 987 C C . ALA A 1 128 ? -41.463 -10.848 24.995 1.00 84.69 128 ALA A C 1
ATOM 989 O O . ALA A 1 128 ? -41.985 -11.960 24.988 1.00 84.69 128 ALA A O 1
ATOM 990 N N . LYS A 1 129 ? -41.165 -10.215 23.850 1.00 83.19 129 LYS A N 1
ATOM 991 C CA . LYS A 1 129 ? -41.406 -10.810 22.521 1.00 83.19 129 LYS A CA 1
ATOM 992 C C . LYS A 1 129 ? -40.498 -11.995 22.214 1.00 83.19 129 LYS A C 1
ATOM 994 O O . LYS A 1 129 ? -40.914 -12.900 21.498 1.00 83.19 129 LYS A O 1
ATOM 999 N N . PHE A 1 130 ? -39.261 -11.969 22.696 1.00 82.19 130 PHE A N 1
ATOM 1000 C CA . PHE A 1 130 ? -38.321 -13.066 22.505 1.00 82.19 130 PHE A CA 1
ATOM 1001 C C . PHE A 1 130 ? -38.764 -14.319 23.273 1.00 82.19 130 PHE A C 1
ATOM 1003 O O . PHE A 1 130 ? -38.758 -15.409 22.708 1.00 82.19 130 PHE A O 1
ATOM 1010 N N . TRP A 1 131 ? -39.228 -14.154 24.515 1.00 79.88 131 TRP A N 1
ATOM 1011 C CA . TRP A 1 131 ? -39.729 -15.257 25.342 1.00 79.88 131 TRP A CA 1
ATOM 1012 C C . TRP A 1 131 ? -41.186 -15.653 25.070 1.00 79.88 131 TRP A C 1
ATOM 1014 O O . TRP A 1 131 ? -41.565 -16.770 25.396 1.00 79.88 131 TRP A O 1
ATOM 1024 N N . GLY A 1 132 ? -41.992 -14.779 24.462 1.00 72.69 132 GLY A N 1
ATOM 1025 C CA . GLY A 1 132 ? -43.386 -15.052 24.089 1.00 72.69 132 GLY A CA 1
ATOM 1026 C C . GLY A 1 132 ? -43.578 -15.726 22.725 1.00 72.69 132 GLY A C 1
ATOM 1027 O O . GLY A 1 132 ? -44.707 -15.785 22.242 1.00 72.69 132 GLY A O 1
ATOM 1028 N N . ARG A 1 133 ? -42.502 -16.179 22.063 1.00 60.12 133 ARG A N 1
ATOM 1029 C CA . ARG A 1 133 ? -42.601 -17.012 20.853 1.00 60.12 133 ARG A CA 1
ATOM 1030 C C . ARG A 1 133 ? -42.936 -18.447 21.261 1.00 60.12 133 ARG A C 1
ATOM 1032 O O . ARG A 1 133 ? -42.029 -19.221 21.553 1.00 60.12 133 ARG A O 1
ATOM 1039 N N . GLU A 1 134 ? -44.227 -18.761 21.269 1.00 46.44 134 GLU A N 1
ATOM 1040 C CA . GLU A 1 134 ? -44.744 -20.120 21.033 1.00 46.44 134 GLU A CA 1
ATOM 1041 C C . GLU A 1 134 ? -44.919 -20.371 19.528 1.00 46.44 134 GLU A C 1
ATOM 1043 O O . GLU A 1 134 ? -45.316 -19.423 18.805 1.00 46.44 134 GLU A O 1
#